Protein AF-A0A2I1HXC7-F1 (afdb_monomer_lite)

Radius of gyration: 13.81 Å; chains: 1; bounding box: 36×20×38 Å

pLDDT: mean 85.5, std 9.6, range [39.44, 94.06]

Foldseek 3Di:
DDDPVNVVVVVVVVVLVVVLV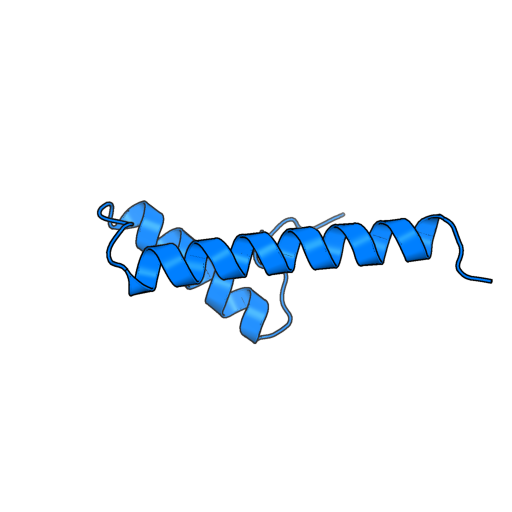VLVVCVVVVVDVDPVSVVLSVQLNVQVVVVHHSVPPPDD

Organism: NCBI:txid588596

Sequence (60 aa):
YESVNDIFIKWMDRLTEDRLYIMEKMLSNGMVVDPQERETIEAALSKYRWGGDPWGLEVE

Secondary structure (DSSP, 8-state):
---HHHHHHHHHHHHHHHHHHHHHHHHHTT----HHHHHHHHHHHHHHHTTS-TT-----

Structure (mmCIF, N/CA/C/O backbone):
data_AF-A0A2I1HXC7-F1
#
_entry.id   AF-A0A2I1HXC7-F1
#
loop_
_atom_site.group_PDB
_atom_site.id
_atom_site.type_symbol
_atom_site.label_atom_id
_atom_site.label_alt_id
_atom_site.label_comp_id
_atom_site.label_asym_id
_atom_site.label_entity_id
_atom_site.label_seq_id
_atom_site.pdbx_PDB_ins_code
_atom_site.Cartn_x
_atom_site.Cartn_y
_atom_site.Cartn_z
_atom_site.occupancy
_atom_site.B_iso_or_equiv
_atom_site.auth_seq_id
_atom_site.auth_comp_id
_atom_site.auth_asym_id
_atom_site.auth_atom_id
_atom_site.pdbx_PDB_model_num
ATOM 1 N N . TYR A 1 1 ? 14.461 6.191 -28.348 1.00 73.62 1 TYR A N 1
ATOM 2 C CA . TYR A 1 1 ? 14.221 4.748 -28.173 1.00 73.62 1 TYR A CA 1
ATOM 3 C C . TYR A 1 1 ? 14.124 4.528 -26.679 1.00 73.62 1 TYR A C 1
AT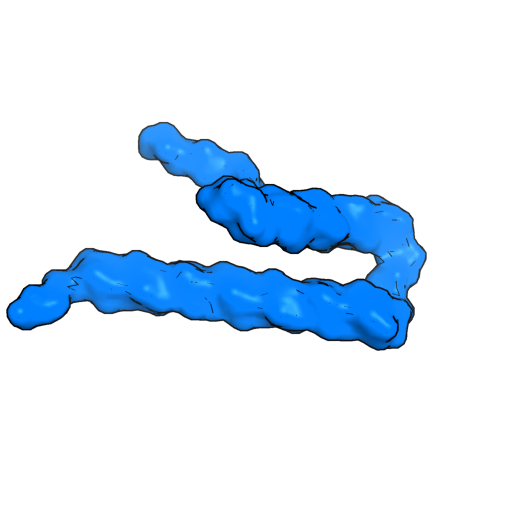OM 5 O O . TYR A 1 1 ? 15.031 4.976 -25.991 1.00 73.62 1 TYR A O 1
ATOM 13 N N . GLU A 1 2 ? 13.022 3.970 -26.183 1.00 74.88 2 GLU A N 1
ATOM 14 C CA . GLU A 1 2 ? 12.918 3.611 -24.762 1.00 74.88 2 GLU A CA 1
ATOM 15 C C . GLU A 1 2 ? 13.852 2.438 -24.486 1.00 74.88 2 GLU A C 1
ATOM 17 O O . GLU A 1 2 ? 13.924 1.495 -25.280 1.00 74.88 2 GLU A O 1
ATOM 22 N N . SER A 1 3 ? 14.620 2.531 -23.407 1.00 90.06 3 SER A N 1
ATOM 23 C CA . SER A 1 3 ? 15.473 1.435 -22.981 1.00 90.06 3 SER A CA 1
ATOM 24 C C . SER A 1 3 ? 14.616 0.292 -22.433 1.00 90.06 3 SER A C 1
ATOM 26 O O . SER A 1 3 ? 13.484 0.489 -21.990 1.00 90.06 3 SER A O 1
ATOM 28 N N . VAL A 1 4 ? 15.171 -0.921 -22.418 1.00 86.88 4 VAL A N 1
ATOM 29 C CA . VAL A 1 4 ? 14.535 -2.073 -21.752 1.00 86.88 4 VAL A CA 1
ATOM 30 C C . VAL A 1 4 ? 14.210 -1.745 -20.288 1.00 86.88 4 VAL A C 1
ATOM 32 O O . VAL A 1 4 ? 13.187 -2.183 -19.770 1.00 86.88 4 VAL A O 1
ATOM 35 N N . ASN A 1 5 ? 15.044 -0.916 -19.653 1.00 83.44 5 ASN A N 1
ATOM 36 C CA . ASN A 1 5 ? 14.844 -0.450 -18.288 1.00 83.44 5 ASN A CA 1
ATOM 37 C C . ASN A 1 5 ? 13.620 0.475 -18.155 1.00 83.44 5 ASN A C 1
ATOM 39 O O . ASN A 1 5 ? 12.829 0.308 -17.233 1.00 83.44 5 ASN A O 1
ATOM 43 N N . ASP A 1 6 ? 13.408 1.389 -19.105 1.00 86.00 6 ASP A N 1
ATOM 44 C CA . ASP A 1 6 ? 12.240 2.285 -19.104 1.00 86.00 6 ASP A CA 1
ATOM 45 C C . ASP A 1 6 ? 10.933 1.501 -19.290 1.00 86.00 6 ASP A C 1
ATOM 47 O O . ASP A 1 6 ? 9.915 1.810 -18.670 1.00 86.00 6 ASP A O 1
ATOM 51 N N . ILE A 1 7 ? 10.965 0.454 -20.122 1.00 87.50 7 ILE A N 1
ATOM 52 C CA . ILE A 1 7 ? 9.827 -0.453 -20.320 1.00 87.50 7 ILE A CA 1
ATOM 53 C C . ILE A 1 7 ? 9.537 -1.223 -19.029 1.00 87.50 7 ILE A C 1
ATOM 55 O O . ILE A 1 7 ? 8.376 -1.333 -18.640 1.00 87.50 7 ILE A O 1
ATOM 59 N N . PHE A 1 8 ? 10.575 -1.732 -18.360 1.00 79.38 8 PHE A N 1
ATOM 60 C CA . PHE A 1 8 ? 10.441 -2.466 -17.104 1.00 79.38 8 PHE A CA 1
ATOM 61 C C . PHE A 1 8 ? 9.818 -1.604 -15.998 1.00 79.38 8 PHE A C 1
ATOM 63 O O . PHE A 1 8 ? 8.841 -2.030 -15.386 1.00 79.38 8 PHE A O 1
ATOM 70 N N . ILE A 1 9 ? 10.314 -0.377 -15.798 1.00 83.50 9 ILE A N 1
ATOM 71 C CA . ILE A 1 9 ? 9.789 0.557 -14.786 1.00 83.50 9 ILE A CA 1
ATOM 72 C C . ILE A 1 9 ? 8.306 0.852 -15.041 1.00 83.50 9 ILE A C 1
ATOM 74 O O . ILE A 1 9 ? 7.478 0.640 -14.162 1.00 83.50 9 ILE A O 1
ATOM 78 N N . LYS A 1 10 ? 7.933 1.210 -16.276 1.00 87.19 10 LYS A N 1
ATOM 79 C CA . LYS A 1 10 ? 6.525 1.467 -16.631 1.00 87.19 10 LYS A CA 1
ATOM 80 C C . LYS A 1 10 ? 5.614 0.262 -16.414 1.00 87.19 10 LYS A C 1
ATOM 82 O O . LYS A 1 10 ? 4.424 0.421 -16.147 1.00 87.19 10 LYS A O 1
ATOM 87 N N . TRP A 1 11 ? 6.139 -0.945 -16.607 1.00 85.06 11 TRP A N 1
ATOM 88 C CA . TRP A 1 11 ? 5.378 -2.170 -16.392 1.00 85.06 11 TRP A CA 1
ATOM 89 C C . TRP A 1 11 ? 5.144 -2.417 -14.899 1.00 85.06 11 TRP A C 1
ATOM 91 O O . TRP A 1 11 ? 4.028 -2.744 -14.503 1.00 85.06 11 TRP A O 1
ATOM 101 N N . MET A 1 12 ? 6.167 -2.183 -14.073 1.00 82.69 12 MET A N 1
ATOM 102 C CA . MET A 1 12 ? 6.067 -2.258 -12.614 1.00 82.69 12 MET A CA 1
ATOM 103 C C . MET A 1 12 ? 5.120 -1.199 -12.033 1.00 82.69 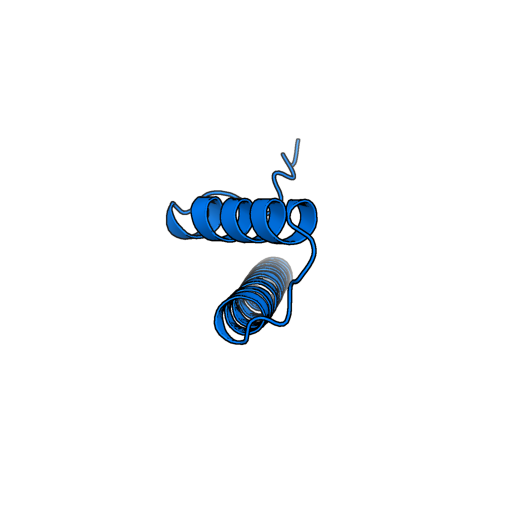12 MET A C 1
ATOM 105 O O . MET A 1 12 ? 4.323 -1.521 -11.148 1.00 82.69 12 MET A O 1
ATOM 109 N N . ASP A 1 13 ? 5.142 0.022 -12.570 1.00 84.75 13 ASP A N 1
ATOM 110 C CA . ASP A 1 13 ? 4.221 1.092 -12.172 1.00 84.75 13 ASP A CA 1
ATOM 111 C C . ASP A 1 13 ? 2.766 0.702 -12.462 1.00 84.75 13 ASP A C 1
ATOM 113 O O . ASP A 1 13 ? 1.918 0.753 -11.571 1.00 84.75 13 ASP A O 1
ATOM 117 N N . ARG A 1 14 ? 2.482 0.202 -13.675 1.00 87.38 14 ARG A N 1
ATOM 118 C CA . ARG A 1 14 ? 1.136 -0.270 -14.053 1.00 87.38 14 ARG A CA 1
ATOM 119 C C . ARG A 1 14 ? 0.644 -1.423 -13.187 1.00 87.38 14 ARG A C 1
ATOM 121 O O . ARG A 1 14 ? -0.508 -1.421 -12.769 1.00 87.38 14 ARG A O 1
ATOM 128 N N . LEU A 1 15 ? 1.506 -2.399 -12.895 1.00 86.75 15 LEU A N 1
ATOM 129 C CA . LEU A 1 15 ? 1.151 -3.499 -11.994 1.00 86.75 15 LEU A CA 1
ATOM 130 C C . LEU A 1 15 ? 0.804 -2.995 -10.588 1.00 86.75 15 LEU A C 1
ATOM 132 O O . LEU A 1 15 ? -0.108 -3.522 -9.949 1.00 86.75 15 LEU A O 1
ATOM 136 N N . THR A 1 16 ? 1.523 -1.979 -10.104 1.00 86.62 16 THR A N 1
ATOM 137 C CA . THR A 1 16 ? 1.251 -1.354 -8.806 1.00 86.62 16 THR A CA 1
ATOM 138 C C . THR A 1 16 ? -0.088 -0.616 -8.816 1.00 86.62 16 THR A C 1
ATOM 140 O O . THR A 1 16 ? -0.893 -0.813 -7.903 1.00 86.62 16 THR A O 1
ATOM 143 N N . GLU A 1 17 ? -0.367 0.158 -9.865 1.00 89.88 17 GLU A N 1
ATOM 144 C CA . GLU A 1 17 ? -1.642 0.857 -10.073 1.00 89.88 17 GLU A CA 1
ATOM 145 C C . GLU A 1 17 ? -2.838 -0.098 -10.121 1.00 89.88 17 GLU A C 1
ATOM 147 O O . GLU A 1 17 ? -3.803 0.084 -9.375 1.00 89.88 17 GLU A O 1
ATOM 152 N N . ASP A 1 18 ? -2.761 -1.153 -10.936 1.00 92.19 18 ASP A N 1
ATOM 153 C CA . ASP A 1 18 ? -3.834 -2.143 -11.074 1.00 92.19 18 ASP A CA 1
ATOM 154 C C . ASP A 1 18 ? -4.127 -2.839 -9.738 1.00 92.19 18 ASP A C 1
ATOM 156 O O . ASP A 1 18 ? -5.286 -3.063 -9.372 1.00 92.19 18 ASP A O 1
ATOM 160 N N . ARG A 1 19 ? -3.080 -3.147 -8.962 1.00 87.94 19 ARG A N 1
ATOM 161 C CA . ARG A 1 19 ? -3.229 -3.776 -7.646 1.00 87.94 19 ARG A CA 1
ATOM 162 C C . ARG A 1 19 ? -3.923 -2.850 -6.650 1.00 87.94 19 ARG A C 1
ATOM 164 O O . ARG A 1 19 ? -4.836 -3.296 -5.954 1.00 87.94 19 ARG A O 1
ATOM 171 N N . LEU A 1 20 ? -3.533 -1.576 -6.597 1.00 91.75 20 LEU A N 1
ATOM 172 C CA . LEU A 1 20 ? -4.181 -0.579 -5.740 1.00 91.75 20 LEU A CA 1
ATOM 173 C C . LEU A 1 20 ? -5.635 -0.340 -6.151 1.00 91.75 20 LEU A C 1
ATOM 175 O O . LEU A 1 20 ? -6.511 -0.259 -5.290 1.00 91.75 20 LEU A O 1
ATOM 179 N N . TYR A 1 21 ? -5.912 -0.300 -7.454 1.00 91.62 21 TYR A N 1
ATOM 180 C CA . TYR A 1 21 ? -7.268 -0.176 -7.976 1.00 91.62 21 TYR A CA 1
ATOM 181 C C . TYR A 1 21 ? -8.165 -1.336 -7.521 1.00 91.62 21 TYR A C 1
ATOM 183 O O . TYR A 1 21 ? -9.271 -1.112 -7.025 1.00 91.62 21 TYR A O 1
ATOM 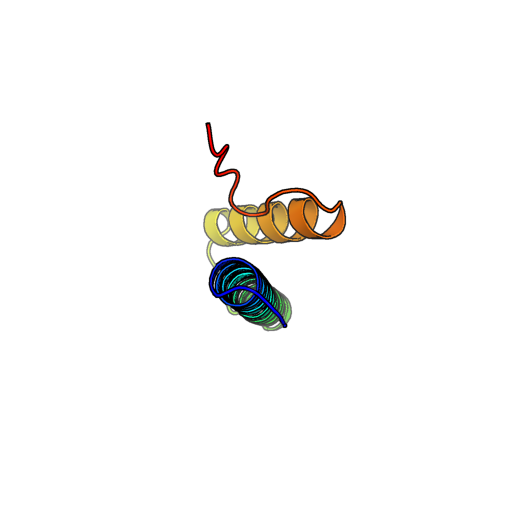191 N N . ILE A 1 22 ? -7.689 -2.581 -7.629 1.00 92.06 22 ILE A N 1
ATOM 192 C CA . ILE A 1 22 ? -8.435 -3.759 -7.159 1.00 92.06 22 ILE A CA 1
ATOM 193 C C . ILE A 1 22 ? -8.698 -3.662 -5.653 1.00 92.06 22 ILE A C 1
ATOM 195 O O . ILE A 1 22 ? -9.829 -3.869 -5.217 1.00 92.06 22 ILE A O 1
ATOM 199 N N . MET A 1 23 ? -7.687 -3.298 -4.866 1.00 91.31 23 MET A N 1
ATOM 200 C CA . MET A 1 23 ? -7.811 -3.140 -3.417 1.00 91.31 23 MET A CA 1
ATOM 201 C C . MET A 1 23 ? -8.825 -2.051 -3.018 1.00 91.31 23 MET A C 1
ATOM 203 O O . MET A 1 23 ? -9.648 -2.265 -2.128 1.00 91.31 23 MET A O 1
ATOM 207 N N . GLU A 1 24 ? -8.845 -0.911 -3.714 1.00 93.00 24 GLU A N 1
ATOM 208 C CA . GLU A 1 24 ? -9.852 0.142 -3.515 1.00 93.00 24 GLU A CA 1
ATOM 209 C C . GLU A 1 24 ? -11.272 -0.362 -3.837 1.00 93.00 24 GLU A C 1
ATOM 211 O O . GLU A 1 24 ? -12.240 -0.067 -3.122 1.00 93.00 24 GLU A O 1
ATOM 216 N N . LYS A 1 25 ? -11.417 -1.183 -4.885 1.00 93.62 25 LYS A N 1
ATOM 217 C CA . LYS A 1 25 ? -12.695 -1.835 -5.208 1.00 93.62 25 LYS A CA 1
ATOM 218 C C . LYS A 1 25 ? -13.107 -2.869 -4.168 1.00 93.62 25 LYS A C 1
ATOM 220 O O . LYS A 1 25 ? -14.286 -2.930 -3.830 1.00 93.62 25 LYS A O 1
ATOM 225 N N . MET A 1 26 ? -12.169 -3.622 -3.604 1.00 91.62 26 MET A N 1
ATOM 226 C CA . MET A 1 26 ? -12.459 -4.548 -2.509 1.00 91.62 26 MET A CA 1
ATOM 227 C C . MET A 1 26 ? -12.964 -3.809 -1.262 1.00 91.62 26 MET A C 1
ATOM 229 O O . MET A 1 26 ? -13.961 -4.232 -0.676 1.00 91.62 26 MET A O 1
ATOM 233 N N . LEU A 1 27 ? -12.347 -2.680 -0.894 1.00 91.50 27 LEU A N 1
ATOM 234 C CA . LEU A 1 27 ? -12.808 -1.848 0.224 1.00 91.50 27 LEU A CA 1
ATOM 235 C C . LEU A 1 27 ? -14.204 -1.265 -0.018 1.00 91.50 27 LEU A C 1
ATOM 237 O O . LEU A 1 27 ? -15.086 -1.393 0.828 1.00 91.50 27 LEU A O 1
ATOM 241 N N . SER A 1 28 ? -14.420 -0.642 -1.179 1.00 91.12 28 SER A N 1
ATOM 242 C CA . SER A 1 28 ? -15.699 0.012 -1.496 1.00 91.12 28 SER A CA 1
ATOM 243 C C . SER A 1 28 ? -16.869 -0.966 -1.629 1.00 91.12 28 SER A C 1
ATOM 245 O O . SER A 1 28 ? -17.994 -0.614 -1.282 1.00 91.12 28 SER A O 1
ATOM 247 N N . ASN A 1 29 ? -16.607 -2.202 -2.061 1.00 94.06 29 ASN A N 1
ATOM 248 C CA . ASN A 1 29 ? -17.618 -3.256 -2.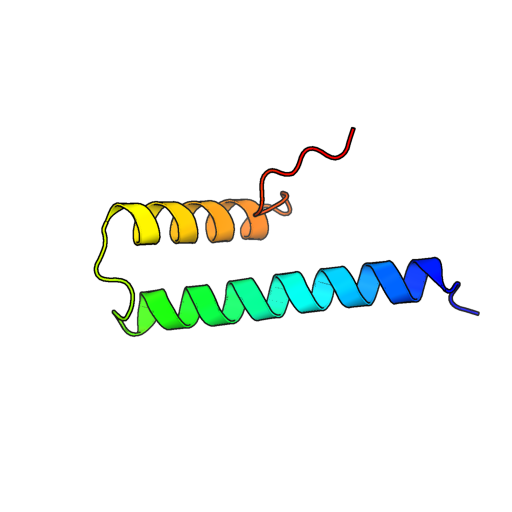145 1.00 94.06 29 ASN A CA 1
ATOM 249 C C . ASN A 1 29 ? -17.812 -4.024 -0.823 1.00 94.06 29 ASN A C 1
ATOM 251 O O . ASN A 1 29 ? -18.598 -4.969 -0.789 1.00 94.06 29 ASN A O 1
ATOM 255 N N . GLY A 1 30 ? -17.100 -3.661 0.252 1.00 89.50 30 GLY A N 1
ATOM 256 C CA . GLY A 1 30 ? -17.185 -4.355 1.540 1.00 89.50 30 GLY A CA 1
ATOM 257 C C . GLY A 1 30 ? -16.652 -5.791 1.503 1.00 89.50 30 GLY A C 1
ATOM 258 O O . GLY A 1 30 ? -17.076 -6.622 2.302 1.00 89.50 30 GLY A O 1
ATOM 259 N N . MET A 1 31 ? -15.749 -6.100 0.566 1.00 92.44 31 MET A N 1
ATOM 260 C CA . MET A 1 31 ? -15.154 -7.434 0.411 1.00 92.44 31 MET A CA 1
ATOM 261 C C . MET A 1 31 ? -14.043 -7.709 1.432 1.00 92.44 31 MET A C 1
ATOM 263 O O . MET A 1 31 ? -13.686 -8.865 1.638 1.00 92.44 31 MET A O 1
ATOM 267 N N . VAL A 1 32 ? -13.509 -6.665 2.071 1.00 87.81 32 VAL A N 1
ATOM 268 C CA . VAL A 1 32 ? -12.514 -6.773 3.144 1.00 87.81 32 VAL A CA 1
ATOM 269 C C . VAL A 1 32 ? -13.237 -6.691 4.481 1.00 87.81 32 VAL A C 1
ATOM 271 O O . VAL A 1 32 ? -13.705 -5.625 4.886 1.00 87.81 32 VAL A O 1
ATOM 274 N N . VAL A 1 33 ? -13.372 -7.841 5.137 1.00 79.06 33 VAL A N 1
ATOM 275 C CA . VAL A 1 33 ? -14.084 -7.975 6.420 1.00 79.06 33 VAL A CA 1
ATOM 276 C C . VAL A 1 33 ? -13.118 -7.884 7.599 1.00 79.06 33 VAL A C 1
ATOM 278 O O . VAL A 1 33 ? -13.506 -7.436 8.678 1.00 79.06 33 VAL A O 1
ATOM 281 N N . ASP A 1 34 ? -11.864 -8.286 7.394 1.00 93.06 34 ASP A N 1
ATOM 282 C CA . ASP A 1 34 ? -10.846 -8.261 8.431 1.00 93.06 34 ASP A CA 1
ATOM 283 C C . ASP A 1 34 ? -10.355 -6.819 8.699 1.00 93.06 34 ASP A C 1
ATOM 285 O O . ASP A 1 34 ? -9.939 -6.122 7.765 1.00 93.06 34 ASP A O 1
ATOM 289 N N . PRO A 1 35 ? -10.400 -6.338 9.957 1.00 91.44 35 PRO A N 1
ATOM 290 C CA . PRO A 1 35 ? -9.969 -4.983 10.293 1.00 91.44 35 PRO A CA 1
ATOM 291 C C . PRO A 1 35 ? -8.492 -4.710 9.990 1.00 91.44 35 PRO A C 1
ATOM 293 O O . PRO A 1 35 ? -8.158 -3.593 9.596 1.00 91.44 35 PRO A O 1
ATOM 296 N N . GLN A 1 36 ? -7.617 -5.708 10.147 1.00 91.44 36 GLN A N 1
ATOM 297 C CA . GLN A 1 36 ? -6.181 -5.556 9.913 1.00 91.44 36 GLN A CA 1
ATOM 298 C C . GLN A 1 36 ? -5.872 -5.491 8.410 1.00 91.44 36 GLN A C 1
ATOM 300 O O . GLN A 1 36 ? -5.072 -4.660 7.971 1.00 91.44 36 GLN A O 1
ATOM 305 N N . GLU A 1 37 ? -6.528 -6.323 7.599 1.00 89.00 37 GLU A N 1
ATOM 306 C CA . GLU A 1 37 ? -6.446 -6.260 6.136 1.00 89.00 37 GLU A CA 1
ATOM 307 C C . GLU A 1 37 ? -6.944 -4.905 5.615 1.00 89.00 37 GLU A C 1
ATOM 309 O O . GLU A 1 37 ? -6.295 -4.276 4.775 1.00 89.00 37 GLU A O 1
ATOM 314 N N . ARG A 1 38 ? -8.052 -4.406 6.172 1.00 92.50 38 ARG A N 1
ATOM 315 C CA . ARG A 1 38 ? -8.600 -3.094 5.827 1.00 92.50 38 ARG A CA 1
ATOM 316 C C . ARG A 1 38 ? -7.624 -1.961 6.134 1.00 92.50 38 ARG A C 1
ATOM 318 O O . ARG A 1 38 ? -7.372 -1.142 5.254 1.00 92.50 38 ARG A O 1
ATOM 325 N N . GLU A 1 39 ? -7.070 -1.925 7.343 1.00 92.88 39 GLU A N 1
ATOM 326 C CA . GLU A 1 39 ? -6.088 -0.912 7.747 1.00 92.88 39 GLU A CA 1
ATOM 327 C C . GLU A 1 39 ? -4.849 -0.943 6.839 1.00 92.88 39 GLU A C 1
ATOM 329 O O . GLU A 1 39 ? -4.374 0.100 6.387 1.00 92.88 39 GLU A O 1
ATOM 334 N N . THR A 1 40 ? -4.372 -2.143 6.499 1.00 90.25 40 THR A N 1
ATOM 335 C CA . THR A 1 40 ? -3.221 -2.336 5.605 1.00 90.25 40 THR A CA 1
ATOM 336 C C . THR A 1 40 ? -3.487 -1.757 4.215 1.00 90.25 40 THR A C 1
ATOM 338 O O . THR A 1 40 ? -2.642 -1.051 3.659 1.00 90.25 40 THR A O 1
ATOM 341 N N . ILE A 1 41 ? -4.672 -2.013 3.655 1.00 89.94 41 ILE A N 1
ATOM 342 C CA . ILE A 1 41 ? -5.057 -1.490 2.341 1.00 89.94 41 ILE A CA 1
ATOM 343 C C . ILE A 1 41 ? -5.249 0.032 2.386 1.00 89.94 41 ILE A C 1
ATOM 345 O O . ILE A 1 41 ? -4.760 0.739 1.502 1.00 89.94 41 ILE A O 1
ATOM 349 N N . GLU A 1 42 ? -5.936 0.557 3.403 1.00 92.31 42 GLU A N 1
ATOM 350 C CA . GLU A 1 42 ? -6.146 2.001 3.570 1.00 92.31 42 GLU A CA 1
ATOM 351 C C . GLU A 1 42 ? -4.805 2.745 3.709 1.00 92.31 42 GLU A C 1
ATOM 353 O O . GLU A 1 42 ? -4.613 3.800 3.094 1.00 92.31 42 GLU A O 1
ATOM 358 N N . ALA A 1 43 ? -3.839 2.170 4.433 1.00 90.88 43 ALA A N 1
ATOM 359 C CA . ALA A 1 43 ? -2.494 2.718 4.571 1.00 90.88 43 ALA A CA 1
ATOM 360 C C . ALA A 1 43 ? -1.720 2.732 3.240 1.00 90.88 43 ALA A C 1
ATOM 362 O O . ALA A 1 43 ? -1.124 3.757 2.894 1.00 90.88 43 ALA A O 1
ATOM 363 N N . ALA A 1 44 ? -1.753 1.636 2.473 1.00 88.00 44 ALA A N 1
ATOM 364 C CA . ALA A 1 44 ? -1.099 1.550 1.165 1.00 88.00 44 ALA A CA 1
ATOM 365 C C . ALA A 1 44 ? -1.683 2.566 0.165 1.00 88.00 44 ALA A C 1
ATOM 367 O O . ALA A 1 44 ? -0.938 3.310 -0.476 1.00 88.00 44 ALA A O 1
ATOM 368 N N . LEU A 1 45 ? -3.017 2.672 0.091 1.00 89.69 45 LEU A N 1
ATOM 369 C CA . LEU A 1 45 ? -3.704 3.653 -0.758 1.00 89.69 45 LEU A CA 1
ATOM 370 C C . LEU A 1 45 ? -3.373 5.096 -0.359 1.00 89.69 45 LEU A C 1
ATOM 372 O O . LEU A 1 45 ? -3.167 5.946 -1.227 1.00 89.69 45 LEU A O 1
ATOM 376 N N . SER A 1 46 ? -3.310 5.382 0.944 1.00 90.44 46 SER A N 1
ATOM 377 C CA . SER A 1 46 ? -2.953 6.707 1.454 1.00 90.44 46 SER A CA 1
ATOM 378 C C . SER A 1 46 ? -1.531 7.102 1.048 1.00 90.44 46 SER A C 1
ATOM 380 O O . SER A 1 46 ? -1.336 8.180 0.486 1.00 90.44 46 SER A O 1
ATOM 382 N N . LYS A 1 47 ? -0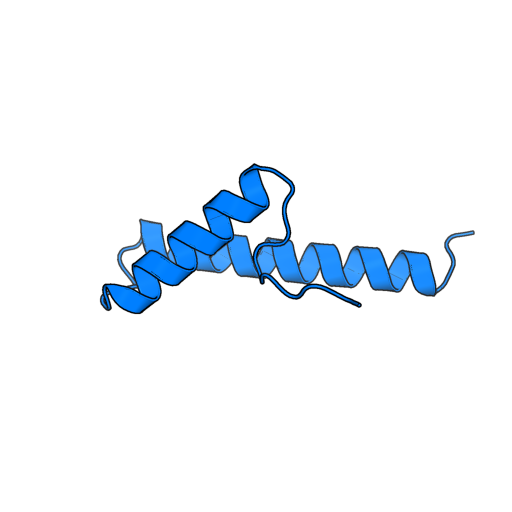.544 6.216 1.243 1.00 88.69 47 LYS A N 1
ATOM 383 C CA . LYS A 1 47 ? 0.854 6.460 0.844 1.00 88.69 47 LYS A CA 1
ATOM 384 C C . LYS A 1 47 ? 0.993 6.727 -0.654 1.00 88.69 47 LYS A C 1
ATOM 386 O O . LYS A 1 47 ? 1.624 7.713 -1.031 1.00 88.69 47 LYS A O 1
ATOM 391 N N . TYR A 1 48 ? 0.345 5.912 -1.488 1.00 86.50 48 TYR A N 1
ATOM 392 C CA . TYR A 1 48 ? 0.378 6.091 -2.940 1.00 86.50 48 TYR A CA 1
ATOM 393 C C . TYR A 1 48 ? -0.231 7.428 -3.389 1.00 86.50 48 TYR A C 1
ATOM 395 O O . TYR A 1 48 ? 0.336 8.114 -4.235 1.00 86.50 48 TYR A O 1
ATOM 403 N N . ARG A 1 49 ? -1.345 7.866 -2.780 1.00 86.69 49 ARG A N 1
ATOM 404 C CA . ARG A 1 49 ? -1.976 9.167 -3.092 1.00 86.69 49 ARG A CA 1
ATOM 405 C C . ARG A 1 49 ? -1.075 10.369 -2.793 1.00 86.69 49 ARG A C 1
ATOM 407 O O . ARG A 1 49 ? -1.227 11.405 -3.434 1.00 86.69 49 ARG A O 1
ATOM 414 N N . TRP A 1 50 ? -0.142 10.235 -1.853 1.00 87.88 50 TRP A N 1
ATOM 415 C CA . TRP A 1 50 ? 0.875 11.249 -1.557 1.00 87.88 50 TRP A CA 1
ATOM 416 C C . TRP A 1 50 ? 2.148 11.109 -2.407 1.00 87.88 50 TRP A C 1
ATOM 418 O O . TRP A 1 50 ? 3.124 11.812 -2.157 1.00 87.88 50 TRP A O 1
ATOM 428 N N . GLY A 1 51 ? 2.147 10.227 -3.413 1.00 82.62 51 GLY A N 1
ATOM 429 C CA . GLY A 1 51 ? 3.306 9.957 -4.266 1.00 82.62 51 GLY A CA 1
ATOM 430 C C . GLY A 1 51 ? 4.414 9.159 -3.573 1.00 82.62 51 GLY A C 1
ATOM 431 O O . GLY A 1 51 ? 5.539 9.139 -4.065 1.00 82.62 51 GLY A O 1
ATOM 432 N N . GLY A 1 52 ? 4.124 8.543 -2.423 1.00 83.88 52 GLY A N 1
ATOM 433 C CA . GLY A 1 52 ? 5.041 7.644 -1.726 1.00 83.88 52 GLY A CA 1
ATOM 434 C C . GLY A 1 52 ? 4.893 6.197 -2.195 1.00 83.88 52 GLY A C 1
ATOM 435 O O . GLY A 1 52 ? 3.917 5.847 -2.857 1.00 83.88 52 GLY A O 1
ATOM 436 N N . ASP A 1 53 ? 5.840 5.341 -1.806 1.00 83.12 53 ASP A N 1
ATOM 437 C CA . ASP A 1 53 ? 5.745 3.910 -2.088 1.00 83.12 53 ASP A CA 1
ATOM 438 C C . ASP A 1 53 ? 4.641 3.255 -1.225 1.00 83.12 53 ASP A C 1
ATOM 440 O O . ASP A 1 53 ? 4.760 3.223 0.010 1.00 83.12 53 ASP A O 1
ATOM 444 N N . PRO A 1 54 ? 3.562 2.727 -1.836 1.00 80.81 54 PRO A N 1
ATOM 445 C CA . PRO A 1 54 ? 2.502 2.015 -1.124 1.00 80.81 54 PRO A CA 1
ATOM 446 C C . PRO A 1 54 ? 3.004 0.783 -0.372 1.00 80.81 54 PRO A C 1
ATOM 448 O O . PRO A 1 54 ? 2.402 0.405 0.634 1.00 80.81 54 PRO A O 1
ATOM 451 N N . TRP A 1 55 ? 4.086 0.159 -0.840 1.00 81.38 55 TRP A N 1
ATOM 452 C CA . TRP A 1 55 ? 4.578 -1.104 -0.298 1.00 81.38 55 TRP A CA 1
ATOM 453 C C . TRP A 1 55 ? 5.578 -0.919 0.844 1.00 81.38 55 TRP A C 1
ATOM 455 O O . TRP A 1 55 ? 5.824 -1.871 1.583 1.00 81.38 55 TRP A O 1
ATOM 465 N N . GLY A 1 56 ? 6.110 0.295 1.030 1.00 76.81 56 GLY A N 1
ATOM 466 C CA . GLY A 1 56 ? 7.152 0.565 2.022 1.00 76.81 56 GLY A CA 1
ATOM 467 C C . GLY A 1 56 ? 8.406 -0.284 1.806 1.00 76.81 56 GLY A C 1
ATOM 468 O O . GLY A 1 56 ? 9.108 -0.592 2.765 1.00 76.81 56 GLY A O 1
ATOM 469 N N . LEU A 1 57 ? 8.648 -0.696 0.563 1.00 71.00 57 LEU A N 1
ATOM 470 C CA . LEU A 1 57 ? 9.862 -1.354 0.129 1.00 71.00 57 LEU A CA 1
ATOM 471 C C . LEU A 1 57 ? 10.892 -0.246 -0.072 1.00 71.00 57 LEU A C 1
ATOM 473 O O . LEU A 1 57 ? 11.078 0.257 -1.178 1.00 71.00 57 LEU A O 1
ATOM 477 N N . GLU A 1 58 ? 11.539 0.172 1.016 1.00 57.84 58 GLU A N 1
ATOM 478 C CA . GLU A 1 58 ? 12.775 0.940 0.900 1.00 57.84 58 GLU A CA 1
ATOM 479 C C . GLU A 1 58 ? 13.757 0.099 0.076 1.00 57.84 58 GLU A C 1
ATOM 481 O O . GLU A 1 58 ? 14.272 -0.923 0.530 1.00 57.84 58 GLU A O 1
ATOM 486 N N . VAL A 1 59 ? 13.933 0.475 -1.188 1.00 55.53 59 VAL A N 1
ATOM 487 C CA . VAL A 1 59 ? 14.986 -0.066 -2.041 1.00 55.53 59 VAL A CA 1
ATOM 488 C C . VAL A 1 59 ? 16.280 0.641 -1.644 1.00 55.53 59 VAL A C 1
ATOM 490 O O . VAL A 1 59 ? 16.478 1.803 -1.997 1.00 55.53 59 VAL A O 1
ATOM 493 N N . GLU A 1 60 ? 17.103 -0.038 -0.838 1.00 39.44 60 GLU A N 1
ATOM 494 C CA . GLU A 1 60 ? 18.511 0.332 -0.597 1.00 39.44 60 GLU A CA 1
ATOM 495 C C . GLU A 1 60 ? 19.329 0.352 -1.898 1.00 39.44 60 GLU A C 1
ATOM 497 O O . GLU A 1 60 ? 19.139 -0.551 -2.750 1.00 39.44 60 GLU A O 1
#